Protein AF-A0A2E9K483-F1 (afdb_monomer)

Secondary structure (DSSP, 8-state):
----PPP---HHHHHHHHHHHHHHB-TTSSSBPHHHHHHHHHHHHHT-SSTTSHHHHHHHHHHHHHHHSSS--TTT---TTTSHHHHHT-S--TTHHHHHHHHHHHHHHHHHHHHHHHHTT-

Structure (mmCIF, N/CA/C/O backbone):
data_AF-A0A2E9K483-F1
#
_entry.id   AF-A0A2E9K483-F1
#
loop_
_atom_site.group_PDB
_atom_site.id
_atom_site.type_symbol
_atom_site.label_atom_id
_atom_site.label_alt_id
_atom_site.label_comp_id
_atom_site.label_asym_id
_atom_site.label_entity_id
_atom_site.label_seq_id
_atom_site.pdbx_PDB_ins_code
_atom_site.Cartn_x
_atom_site.Cartn_y
_atom_site.Cartn_z
_atom_site.occupancy
_atom_site.B_iso_or_equiv
_atom_site.auth_seq_id
_atom_site.auth_comp_id
_atom_site.auth_asym_id
_atom_site.auth_atom_id
_atom_site.pdbx_PDB_model_num
ATOM 1 N N . MET A 1 1 ? -3.590 17.317 -5.239 1.00 41.25 1 MET A N 1
ATOM 2 C CA . MET A 1 1 ? -2.527 17.893 -4.388 1.00 41.25 1 MET A CA 1
ATOM 3 C C . MET A 1 1 ? -2.872 17.583 -2.946 1.00 41.25 1 MET A C 1
ATOM 5 O O . MET A 1 1 ? -4.007 17.845 -2.564 1.00 41.25 1 MET A O 1
ATOM 9 N N . LEU A 1 2 ? -1.947 17.008 -2.178 1.00 44.88 2 LEU A N 1
ATOM 10 C CA . LEU A 1 2 ? -2.090 16.907 -0.725 1.00 44.88 2 LEU A CA 1
ATOM 11 C C . LEU A 1 2 ? -2.058 18.338 -0.175 1.00 44.88 2 LEU A C 1
ATOM 13 O O . LEU A 1 2 ? -1.075 19.050 -0.354 1.00 44.88 2 LEU A O 1
ATOM 17 N N . GLN A 1 3 ? -3.180 18.800 0.364 1.00 52.97 3 GLN A N 1
ATOM 18 C CA . GLN A 1 3 ? -3.263 20.103 1.017 1.00 52.97 3 GLN A CA 1
ATOM 19 C C . GLN A 1 3 ? -2.516 20.005 2.355 1.00 52.97 3 GLN A C 1
ATOM 21 O O . GLN A 1 3 ? -2.627 18.983 3.031 1.00 52.97 3 GLN A O 1
ATOM 26 N N . ASN A 1 4 ? -1.756 21.043 2.723 1.00 59.62 4 ASN A N 1
ATOM 27 C CA . ASN A 1 4 ? -1.019 21.131 3.990 1.00 59.62 4 ASN A CA 1
ATOM 28 C C . ASN A 1 4 ? -1.989 21.259 5.176 1.00 59.62 4 ASN A C 1
ATOM 30 O O . ASN A 1 4 ? -2.134 22.327 5.770 1.00 59.62 4 ASN A O 1
ATOM 34 N N . PHE A 1 5 ? -2.683 20.175 5.503 1.00 69.25 5 PHE A N 1
ATOM 35 C CA . PHE A 1 5 ? -3.398 20.044 6.760 1.00 69.25 5 PHE A CA 1
ATOM 36 C C . PHE A 1 5 ? -2.391 19.739 7.864 1.00 69.25 5 PHE A C 1
ATOM 38 O O . PHE A 1 5 ? -1.460 18.957 7.665 1.00 69.25 5 PHE A O 1
ATOM 45 N N . GLN A 1 6 ? -2.567 20.364 9.028 1.00 75.50 6 GLN A N 1
ATOM 46 C CA . GLN A 1 6 ? -1.796 19.973 10.202 1.00 75.50 6 GLN A CA 1
ATOM 47 C C . GLN A 1 6 ? -2.089 18.510 10.526 1.00 75.50 6 GLN A C 1
ATOM 49 O O . GLN A 1 6 ? -3.250 18.095 10.560 1.00 75.50 6 GLN A O 1
ATOM 54 N N . VAL A 1 7 ? -1.025 17.740 10.755 1.00 71.25 7 VAL A N 1
ATOM 55 C CA . VAL A 1 7 ? -1.140 16.361 11.222 1.00 71.25 7 VAL A CA 1
ATOM 56 C C . VAL A 1 7 ? -1.855 16.391 12.565 1.00 71.25 7 VAL A C 1
ATOM 58 O O . VAL A 1 7 ? -1.409 17.041 13.509 1.00 71.25 7 VAL A O 1
ATOM 61 N N . ILE A 1 8 ? -2.994 15.709 12.635 1.00 83.00 8 ILE A N 1
ATOM 62 C CA . ILE A 1 8 ? -3.700 15.504 13.893 1.00 83.00 8 ILE A CA 1
ATOM 63 C C . ILE A 1 8 ? -3.033 14.312 14.567 1.00 83.00 8 ILE A C 1
ATOM 65 O O . ILE A 1 8 ? -3.118 13.192 14.056 1.00 83.00 8 ILE A O 1
ATOM 69 N N . GLU A 1 9 ? -2.392 14.544 15.709 1.00 86.44 9 GLU A N 1
ATOM 70 C CA . GLU A 1 9 ? -1.859 13.463 16.532 1.00 86.44 9 GLU A CA 1
ATOM 71 C C . GLU A 1 9 ? -3.013 12.593 17.033 1.00 86.44 9 GLU A C 1
ATOM 73 O O . GLU A 1 9 ? -3.792 12.967 17.911 1.00 86.44 9 GLU A O 1
ATOM 78 N N . HIS A 1 10 ? -3.163 11.424 16.419 1.00 88.81 10 HIS A N 1
ATOM 79 C CA . HIS A 1 10 ? -4.208 10.475 16.754 1.00 88.81 10 HIS A CA 1
ATOM 80 C C . HIS A 1 10 ? -3.696 9.056 16.493 1.00 88.81 10 HIS A C 1
ATOM 82 O O . HIS A 1 10 ? -3.127 8.817 15.424 1.00 88.81 10 HIS A O 1
ATOM 88 N N . PRO A 1 11 ? -3.936 8.077 17.389 1.00 90.75 11 PRO A N 1
ATOM 89 C CA . PRO A 1 11 ? -3.442 6.712 17.206 1.00 90.75 11 PRO A CA 1
ATOM 90 C C . PRO A 1 11 ? -3.816 6.112 15.849 1.00 90.75 11 PRO A C 1
ATOM 92 O O . PRO A 1 11 ? -2.998 5.462 15.214 1.00 90.75 11 PRO A O 1
ATOM 95 N N . LEU A 1 12 ? -5.031 6.377 15.360 1.00 92.50 12 LEU A N 1
ATOM 96 C CA . LEU A 1 12 ? -5.473 5.910 14.042 1.00 92.50 12 LEU A CA 1
ATOM 97 C C . LEU A 1 12 ? -4.631 6.476 12.884 1.00 92.50 12 LEU A C 1
ATOM 99 O O . LEU A 1 12 ? -4.376 5.752 11.925 1.00 92.50 12 LEU A O 1
ATOM 103 N N . ASN A 1 13 ? -4.180 7.731 12.987 1.00 92.06 13 ASN A N 1
ATOM 104 C CA . ASN A 1 13 ? -3.312 8.340 11.980 1.00 92.06 13 ASN A CA 1
ATOM 105 C C . ASN A 1 13 ? -1.919 7.709 12.016 1.00 92.06 13 ASN A C 1
ATOM 107 O O . ASN A 1 13 ? -1.377 7.437 10.957 1.00 92.06 13 ASN A O 1
ATOM 111 N N . ALA A 1 14 ? -1.405 7.343 13.194 1.00 93.06 14 ALA A N 1
ATOM 112 C CA . ALA A 1 14 ? -0.144 6.606 13.298 1.00 93.06 14 ALA A CA 1
ATOM 113 C C . ALA A 1 14 ? -0.208 5.224 12.610 1.00 93.06 14 ALA A C 1
ATOM 115 O O . ALA A 1 14 ? 0.725 4.835 11.910 1.00 93.06 14 ALA A O 1
ATOM 116 N N . TYR A 1 15 ? -1.324 4.489 12.737 1.00 95.00 15 TYR A N 1
ATOM 117 C CA . TYR A 1 15 ? -1.511 3.229 11.995 1.00 95.00 15 TYR A CA 1
ATOM 118 C C . TYR A 1 15 ? -1.645 3.449 10.489 1.00 95.00 15 TYR A C 1
ATOM 120 O O . TYR A 1 15 ? -1.128 2.657 9.703 1.00 95.00 15 TYR A O 1
ATOM 128 N N . LEU A 1 16 ? -2.317 4.526 10.080 1.00 94.38 16 LEU A N 1
ATOM 129 C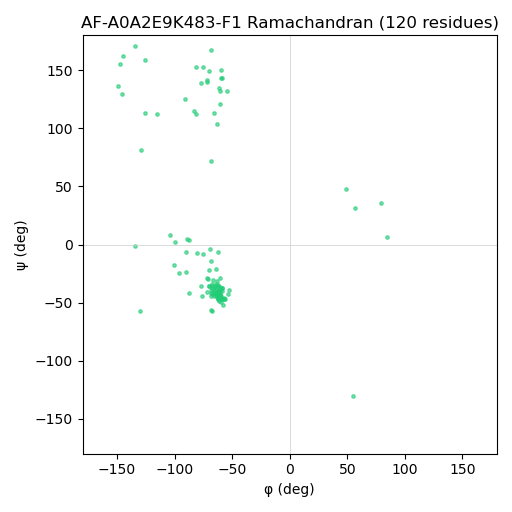 CA . LEU A 1 16 ? -2.438 4.881 8.671 1.00 94.38 16 LEU A CA 1
ATOM 130 C C . LEU A 1 16 ? -1.081 5.261 8.064 1.00 94.38 16 LEU A C 1
ATOM 132 O O . LEU A 1 16 ? -0.742 4.800 6.979 1.00 94.38 16 LEU A O 1
ATOM 136 N N . GLU A 1 17 ? -0.292 6.060 8.778 1.00 93.00 17 GLU A N 1
ATOM 137 C CA . GLU A 1 17 ? 1.069 6.438 8.398 1.00 93.00 17 GLU A CA 1
ATOM 138 C C . GLU A 1 17 ? 1.972 5.213 8.285 1.00 93.00 17 GLU A C 1
ATOM 140 O O . GLU A 1 17 ? 2.652 5.056 7.274 1.00 93.00 17 GLU A O 1
ATOM 145 N N . SER A 1 18 ? 1.920 4.302 9.261 1.00 93.75 18 SER A N 1
ATOM 146 C CA . SER A 1 18 ? 2.648 3.031 9.195 1.00 93.75 18 SER A CA 1
ATOM 147 C C . SER A 1 18 ? 2.234 2.200 7.975 1.00 93.75 18 SER A C 1
ATOM 149 O O . SER A 1 18 ? 3.089 1.646 7.284 1.00 93.75 18 SER A O 1
ATOM 151 N N . CYS A 1 19 ? 0.939 2.172 7.644 1.00 95.50 19 CYS A N 1
ATOM 152 C CA . CYS A 1 19 ? 0.455 1.515 6.435 1.00 95.50 19 CYS A CA 1
ATOM 153 C C . CYS A 1 19 ? 1.022 2.168 5.166 1.00 95.50 19 CYS A C 1
ATOM 155 O O . CYS A 1 19 ? 1.483 1.454 4.279 1.00 95.50 19 CYS A O 1
ATOM 157 N N . TYR A 1 20 ? 1.040 3.502 5.070 1.00 95.44 20 TYR A N 1
ATOM 158 C CA . TYR A 1 20 ? 1.644 4.191 3.926 1.00 95.44 20 TYR A CA 1
ATOM 159 C C . TYR A 1 20 ? 3.148 3.944 3.827 1.00 95.44 20 TYR A C 1
ATOM 161 O O . TYR A 1 20 ? 3.637 3.660 2.736 1.00 95.44 20 TYR A O 1
ATOM 169 N N . GLN A 1 21 ? 3.874 3.989 4.943 1.00 95.62 21 GLN A N 1
ATOM 170 C CA . GLN A 1 21 ? 5.302 3.674 4.966 1.00 95.62 21 GLN A CA 1
ATOM 171 C C . GLN A 1 21 ? 5.561 2.273 4.412 1.00 95.62 21 GLN A C 1
ATOM 173 O O . GLN A 1 21 ? 6.375 2.130 3.509 1.00 95.62 21 GLN A O 1
ATOM 178 N N . ASN A 1 22 ? 4.804 1.264 4.847 1.00 96.44 22 ASN A N 1
ATOM 179 C CA . ASN A 1 22 ? 4.974 -0.109 4.364 1.00 96.44 22 ASN A CA 1
ATOM 180 C C . ASN A 1 22 ? 4.536 -0.311 2.899 1.00 96.44 22 ASN A C 1
ATOM 182 O O . ASN A 1 22 ? 4.983 -1.257 2.254 1.00 96.44 22 ASN A O 1
ATOM 186 N N . ILE A 1 23 ? 3.671 0.556 2.358 1.00 96.88 23 ILE A N 1
ATOM 187 C CA . ILE A 1 23 ? 3.304 0.553 0.932 1.00 96.88 23 ILE A CA 1
ATOM 188 C C . ILE A 1 23 ? 4.417 1.168 0.079 1.00 96.88 23 ILE A C 1
ATOM 190 O O . ILE A 1 23 ? 4.736 0.643 -0.990 1.00 96.88 23 ILE A O 1
ATOM 194 N N . PHE A 1 24 ? 4.984 2.294 0.516 1.00 97.25 24 PHE A N 1
ATOM 195 C CA . PHE A 1 24 ? 5.879 3.110 -0.306 1.00 97.25 24 PHE A CA 1
ATOM 196 C C . PHE A 1 24 ? 7.359 2.833 -0.087 1.00 97.25 24 PHE A C 1
ATOM 198 O O . PHE A 1 24 ? 8.142 3.095 -0.997 1.00 97.25 24 PHE A O 1
ATOM 205 N N . LEU A 1 25 ? 7.742 2.311 1.075 1.00 97.00 25 LEU A N 1
ATOM 206 C CA . LEU A 1 25 ? 9.128 2.158 1.498 1.00 97.00 25 LEU A CA 1
ATOM 207 C C . LEU A 1 25 ? 9.443 0.713 1.887 1.00 97.00 25 LEU A C 1
ATOM 209 O O . LEU A 1 25 ? 8.560 -0.087 2.204 1.00 97.00 25 LEU A O 1
ATOM 213 N N . LYS A 1 26 ? 10.729 0.375 1.869 1.00 95.44 26 LYS A N 1
ATOM 214 C CA . LYS A 1 26 ? 11.234 -0.871 2.446 1.00 95.44 26 LYS A CA 1
ATOM 215 C C . LYS A 1 26 ? 11.264 -0.781 3.978 1.00 95.44 26 LYS A C 1
ATOM 217 O O . LYS A 1 26 ? 11.454 0.306 4.525 1.00 95.44 26 LYS A O 1
ATOM 222 N N . PRO A 1 27 ? 11.151 -1.916 4.693 1.00 91.12 27 PRO A N 1
ATOM 223 C CA . PRO A 1 27 ? 11.251 -1.929 6.149 1.00 91.12 27 PRO A CA 1
ATOM 224 C C . PRO A 1 27 ? 12.548 -1.282 6.643 1.00 91.12 27 PRO A C 1
ATOM 226 O O . PRO A 1 27 ? 13.632 -1.621 6.170 1.00 91.12 27 PRO A O 1
ATOM 229 N N . HIS A 1 28 ? 12.428 -0.382 7.623 1.00 89.12 28 HIS A N 1
ATOM 230 C CA . HIS A 1 28 ? 13.557 0.309 8.261 1.00 89.12 28 HIS A CA 1
ATOM 231 C C . HIS A 1 28 ? 14.470 1.077 7.286 1.00 89.12 28 HIS A C 1
ATOM 233 O O . HIS A 1 28 ? 15.674 1.182 7.521 1.00 89.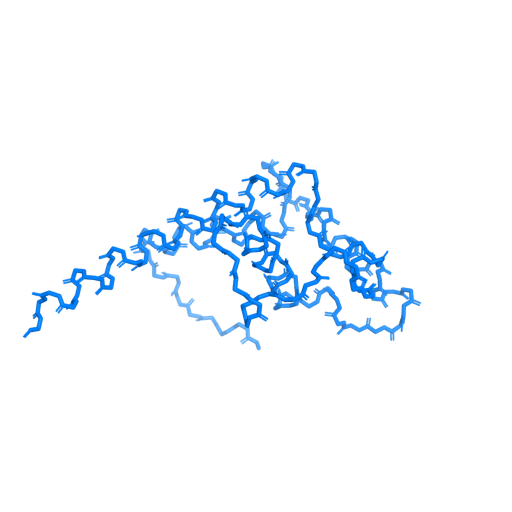12 28 HIS A O 1
ATOM 239 N N . SER A 1 29 ? 13.913 1.598 6.190 1.00 91.75 29 SER A N 1
ATOM 240 C CA . SER A 1 29 ? 14.664 2.304 5.155 1.00 91.75 29 SER A CA 1
ATOM 241 C C . SER A 1 29 ? 13.834 3.418 4.514 1.00 91.75 29 SER A C 1
ATOM 243 O O . SER A 1 29 ? 12.609 3.341 4.472 1.00 91.75 29 SER A O 1
ATOM 245 N N . ASP A 1 30 ? 14.521 4.417 3.960 1.00 92.50 30 ASP A N 1
ATOM 246 C CA . ASP A 1 30 ? 13.935 5.449 3.093 1.00 92.50 30 ASP A CA 1
ATOM 247 C C . ASP A 1 30 ? 13.942 5.029 1.607 1.00 92.50 30 ASP A C 1
ATOM 249 O O . ASP A 1 30 ? 13.581 5.800 0.716 1.00 92.50 30 ASP A O 1
ATOM 253 N N . GLU A 1 31 ? 14.373 3.800 1.310 1.00 96.25 31 GLU A N 1
ATOM 254 C CA . GLU A 1 31 ? 14.291 3.227 -0.030 1.00 96.25 31 GLU A CA 1
ATOM 255 C C . GLU A 1 31 ? 12.853 2.881 -0.407 1.00 96.25 31 GLU A C 1
ATOM 257 O O . GLU A 1 31 ? 12.102 2.331 0.396 1.00 96.25 31 GLU A O 1
ATOM 262 N N . LEU A 1 32 ? 12.507 3.114 -1.675 1.00 96.88 32 LEU A N 1
ATOM 263 C CA . LEU A 1 32 ? 11.206 2.753 -2.231 1.00 96.88 32 LEU A CA 1
ATOM 264 C C . LEU A 1 32 ? 10.947 1.245 -2.145 1.00 96.88 32 LEU A C 1
ATOM 266 O O . LEU A 1 32 ? 11.846 0.434 -2.388 1.00 96.88 32 LEU A O 1
ATOM 270 N N . SER A 1 33 ? 9.694 0.881 -1.879 1.00 96.69 33 SER A N 1
ATOM 271 C CA . SER A 1 33 ? 9.234 -0.504 -1.919 1.00 96.69 33 SER A CA 1
ATOM 272 C C . SER A 1 33 ? 9.429 -1.105 -3.310 1.00 96.69 33 SER A C 1
ATOM 274 O O . SER A 1 33 ? 9.356 -0.422 -4.341 1.00 96.69 33 SER A O 1
ATOM 276 N N . ASP A 1 34 ? 9.653 -2.416 -3.361 1.00 95.81 34 ASP A N 1
ATOM 277 C CA . ASP A 1 34 ? 9.905 -3.082 -4.634 1.00 95.81 34 ASP A CA 1
ATOM 278 C C . ASP A 1 34 ? 8.676 -2.997 -5.555 1.00 95.81 34 ASP A C 1
ATOM 280 O O . ASP A 1 34 ? 8.820 -2.872 -6.772 1.00 95.81 34 ASP A O 1
ATOM 284 N N . SER A 1 35 ? 7.461 -3.033 -5.002 1.00 94.44 35 SER A N 1
ATOM 285 C CA . SER A 1 35 ? 6.220 -2.794 -5.749 1.00 94.44 35 SER A CA 1
ATOM 286 C C . SER A 1 35 ? 6.165 -1.397 -6.370 1.00 94.44 35 SER A C 1
ATOM 288 O O . SER A 1 35 ? 5.854 -1.289 -7.559 1.00 94.44 35 SER A O 1
ATOM 290 N N . PHE A 1 36 ? 6.553 -0.343 -5.645 1.00 96.81 36 PHE A N 1
ATOM 291 C CA . PHE A 1 36 ? 6.623 1.012 -6.201 1.00 96.81 36 PHE A CA 1
ATOM 292 C C . PHE A 1 36 ? 7.677 1.128 -7.314 1.00 96.81 36 PHE A C 1
ATOM 294 O O . PHE A 1 36 ? 7.430 1.737 -8.364 1.00 96.81 36 PHE A O 1
ATOM 301 N N . VAL A 1 37 ? 8.846 0.506 -7.130 1.00 97.19 37 VAL A N 1
ATOM 302 C CA . VAL A 1 37 ? 9.899 0.462 -8.156 1.00 97.19 37 VAL A CA 1
ATOM 303 C C . VAL A 1 37 ? 9.394 -0.244 -9.418 1.00 97.19 37 VAL A C 1
ATOM 305 O O . VAL A 1 37 ? 9.557 0.287 -10.518 1.00 97.19 37 VAL A O 1
ATOM 308 N N . ARG A 1 38 ? 8.720 -1.395 -9.286 1.00 96.56 38 ARG A N 1
ATOM 309 C CA . ARG A 1 38 ? 8.130 -2.126 -10.426 1.00 96.56 38 ARG A CA 1
ATOM 310 C C . ARG A 1 38 ? 7.067 -1.301 -11.149 1.00 96.56 38 ARG A C 1
ATOM 312 O O . ARG A 1 38 ? 7.066 -1.266 -12.377 1.00 96.56 38 ARG A O 1
ATOM 319 N N . SER A 1 39 ? 6.224 -0.584 -10.412 1.00 96.38 39 SER A N 1
ATOM 320 C CA . SER A 1 39 ? 5.259 0.359 -10.985 1.00 96.38 39 SER A CA 1
ATOM 321 C C . SER A 1 39 ? 5.931 1.480 -11.780 1.00 96.38 39 SER A C 1
ATOM 323 O O . SER A 1 39 ? 5.524 1.769 -12.903 1.00 96.38 39 SER A O 1
ATOM 325 N N . SER A 1 40 ? 7.021 2.045 -11.257 1.00 96.75 40 SER A N 1
ATOM 326 C CA . SER A 1 40 ? 7.804 3.075 -11.957 1.00 96.75 40 SER A CA 1
ATOM 327 C C . SER A 1 40 ? 8.466 2.543 -13.233 1.00 96.75 40 SER A C 1
ATOM 329 O O . SER A 1 40 ? 8.579 3.256 -14.229 1.00 96.75 40 SER A O 1
ATOM 331 N N . VAL A 1 41 ? 8.912 1.283 -13.225 1.00 96.75 41 VAL A N 1
ATOM 332 C CA . VAL A 1 41 ? 9.460 0.612 -14.413 1.00 96.75 41 VAL A CA 1
ATOM 333 C C . VAL A 1 41 ? 8.371 0.367 -15.461 1.00 96.75 41 VAL A C 1
ATOM 335 O O . VAL A 1 41 ? 8.614 0.613 -16.642 1.00 96.75 41 VAL A O 1
ATOM 338 N N . ALA A 1 42 ? 7.175 -0.063 -15.049 1.00 95.62 42 ALA A N 1
ATOM 339 C CA . ALA A 1 42 ? 6.043 -0.264 -15.954 1.00 95.62 42 ALA A CA 1
ATOM 340 C C . ALA A 1 42 ? 5.624 1.045 -16.643 1.00 95.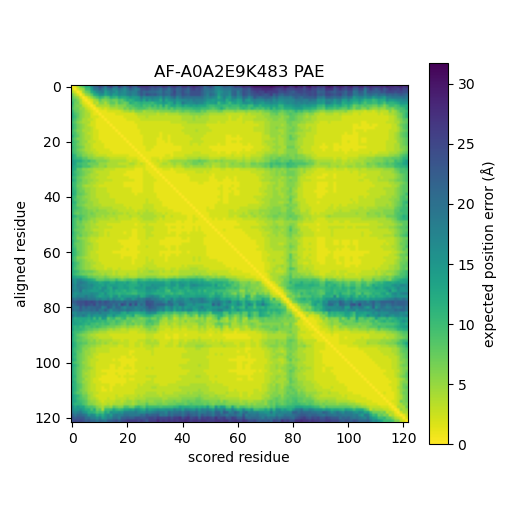62 42 ALA A C 1
ATOM 342 O O . ALA A 1 42 ? 5.453 1.067 -17.861 1.00 95.62 42 ALA A O 1
ATOM 343 N N . ASP A 1 43 ? 5.547 2.142 -15.887 1.00 96.56 43 ASP A N 1
ATOM 344 C CA . ASP A 1 43 ? 5.259 3.480 -16.413 1.00 96.56 43 ASP A CA 1
ATOM 345 C C . ASP A 1 43 ? 6.273 3.911 -17.482 1.00 96.56 43 ASP A C 1
ATOM 347 O O . ASP A 1 43 ? 5.890 4.330 -18.577 1.00 96.56 43 ASP A O 1
ATOM 351 N N . LYS A 1 44 ? 7.573 3.720 -17.216 1.00 96.38 44 LYS A N 1
ATOM 352 C CA . LYS A 1 44 ? 8.641 4.010 -18.187 1.00 96.38 44 LYS A CA 1
ATOM 353 C C . LYS A 1 44 ? 8.521 3.162 -19.453 1.00 96.38 44 LYS A C 1
ATOM 355 O O . LYS A 1 44 ? 8.678 3.690 -20.549 1.00 96.38 44 LYS A O 1
ATOM 360 N N . ALA A 1 45 ? 8.244 1.866 -19.314 1.00 94.75 45 ALA A N 1
ATOM 361 C CA . ALA A 1 45 ? 8.122 0.950 -20.448 1.00 94.75 45 ALA A CA 1
ATOM 362 C C . ALA A 1 45 ? 6.910 1.267 -21.342 1.00 94.75 45 ALA A C 1
ATOM 364 O O . ALA A 1 45 ? 6.955 1.034 -22.548 1.00 94.75 45 ALA A O 1
ATOM 365 N N . LEU A 1 46 ? 5.838 1.801 -20.755 1.00 93.69 46 LEU A N 1
ATOM 366 C CA . LEU A 1 46 ? 4.584 2.120 -21.440 1.00 93.69 46 LEU A CA 1
ATOM 367 C C . LEU A 1 46 ? 4.453 3.607 -21.801 1.00 93.69 46 LEU A C 1
ATOM 369 O O . LEU A 1 46 ? 3.428 4.005 -22.351 1.00 93.69 46 LEU A O 1
ATOM 373 N N . ASN A 1 47 ? 5.476 4.418 -21.508 1.00 95.62 47 ASN A N 1
ATOM 374 C CA . ASN A 1 47 ? 5.483 5.870 -21.689 1.00 95.62 47 ASN A CA 1
ATOM 375 C C . ASN A 1 47 ? 4.230 6.550 -21.097 1.00 95.62 47 ASN A C 1
ATOM 377 O O . ASN A 1 47 ? 3.558 7.346 -21.754 1.00 95.62 47 ASN A O 1
ATOM 381 N N . THR A 1 48 ? 3.897 6.194 -19.855 1.00 95.88 48 THR A N 1
ATOM 382 C CA . THR A 1 48 ? 2.732 6.703 -19.119 1.00 95.88 48 THR A CA 1
ATOM 383 C C . THR A 1 48 ? 3.115 7.081 -17.687 1.00 95.88 48 THR A C 1
ATOM 385 O O . THR A 1 48 ? 4.222 6.802 -17.235 1.00 95.88 48 THR A O 1
ATOM 388 N N . PHE A 1 49 ? 2.197 7.726 -16.972 1.00 94.62 49 PHE A N 1
ATOM 389 C CA . PHE A 1 49 ? 2.284 7.938 -15.530 1.00 94.62 49 PHE A CA 1
ATOM 390 C C . PHE A 1 49 ? 0.972 7.486 -14.902 1.00 94.62 49 PHE A C 1
ATOM 392 O O . PHE A 1 49 ? 0.070 8.294 -14.677 1.00 94.62 49 PHE A O 1
ATOM 399 N N . TYR A 1 50 ? 0.840 6.180 -14.695 1.00 94.69 50 TYR A N 1
ATOM 400 C CA . TYR A 1 50 ? -0.367 5.551 -14.171 1.00 94.69 50 TYR A CA 1
ATOM 401 C C . TYR A 1 50 ? -0.023 4.615 -13.013 1.00 94.69 50 TYR A C 1
ATOM 403 O O . TYR A 1 50 ? -0.488 4.823 -11.898 1.00 94.69 50 TYR A O 1
ATOM 411 N N . TYR A 1 51 ? 0.850 3.635 -13.226 1.00 95.31 51 TYR A N 1
ATOM 412 C CA . TYR A 1 51 ? 1.124 2.583 -12.249 1.00 95.31 51 TYR A CA 1
ATOM 413 C C . TYR A 1 51 ? 1.827 3.099 -10.993 1.00 95.31 51 TYR A C 1
ATOM 415 O O . TYR A 1 51 ? 1.562 2.594 -9.902 1.00 95.31 51 TYR A O 1
ATOM 423 N N . ALA A 1 52 ? 2.722 4.081 -11.128 1.00 96.06 52 ALA A N 1
ATOM 424 C CA . ALA A 1 52 ? 3.457 4.671 -10.010 1.00 96.06 52 ALA A CA 1
ATOM 425 C C . ALA A 1 52 ? 2.707 5.828 -9.335 1.00 96.06 52 ALA A C 1
ATOM 427 O O . ALA A 1 52 ? 3.241 6.457 -8.419 1.00 96.06 52 ALA A O 1
ATOM 428 N N . GLN A 1 53 ? 1.474 6.132 -9.757 1.00 96.88 53 GLN A N 1
ATOM 429 C CA . GLN A 1 53 ? 0.661 7.104 -9.039 1.00 96.88 53 GLN A CA 1
ATOM 430 C C . GLN A 1 53 ? 0.403 6.596 -7.606 1.00 96.88 53 GLN A C 1
ATOM 432 O O . GLN A 1 53 ? 0.025 5.436 -7.437 1.00 96.88 53 GLN A O 1
ATOM 437 N N . PRO A 1 54 ? 0.547 7.431 -6.559 1.00 95.06 54 PRO A N 1
ATOM 438 C CA . PRO A 1 54 ? 0.376 6.981 -5.177 1.00 95.06 54 PRO A CA 1
ATOM 439 C C . PRO A 1 54 ? -0.959 6.270 -4.920 1.00 95.06 54 PRO A C 1
ATOM 441 O O . PRO A 1 54 ? -0.983 5.213 -4.296 1.00 95.06 54 PRO A O 1
ATOM 444 N N . GLN A 1 55 ? -2.060 6.795 -5.468 1.00 94.75 55 GLN A N 1
ATOM 445 C CA . GLN A 1 55 ? -3.380 6.165 -5.381 1.00 94.75 55 GLN A CA 1
ATOM 446 C C . GLN A 1 55 ? -3.425 4.768 -6.017 1.00 94.75 55 GLN A C 1
ATOM 448 O O . GLN A 1 55 ? -4.072 3.871 -5.485 1.00 94.75 55 GLN A O 1
ATOM 453 N N . GLU A 1 56 ? -2.703 4.568 -7.116 1.00 94.94 56 GLU A N 1
ATOM 454 C CA . GLU A 1 56 ? -2.669 3.326 -7.884 1.00 94.94 56 GLU A CA 1
ATOM 455 C C . GLU A 1 56 ? -1.808 2.260 -7.188 1.00 94.94 56 GLU A C 1
ATOM 457 O O . GLU A 1 56 ? -2.164 1.076 -7.182 1.00 94.94 56 GLU A O 1
ATOM 462 N N . VAL A 1 57 ? -0.713 2.662 -6.537 1.00 96.12 57 VAL A N 1
ATOM 463 C CA . VAL A 1 57 ? 0.098 1.766 -5.695 1.00 96.12 57 VAL A CA 1
ATOM 464 C C . VAL A 1 57 ? -0.674 1.366 -4.434 1.00 96.12 57 VAL A C 1
ATOM 466 O O . VAL A 1 57 ? -0.745 0.178 -4.114 1.00 96.12 57 VAL A O 1
ATOM 469 N N . CYS A 1 58 ? -1.334 2.321 -3.768 1.00 96.50 58 CYS A N 1
ATOM 470 C CA . CYS A 1 58 ? -2.208 2.041 -2.626 1.00 96.50 58 CYS A CA 1
ATOM 471 C C . CYS A 1 58 ? -3.358 1.096 -2.996 1.00 96.50 58 CYS A C 1
ATOM 473 O O . CYS A 1 58 ? -3.625 0.147 -2.259 1.00 96.50 58 CYS A O 1
ATOM 475 N N . ALA A 1 59 ? -4.011 1.313 -4.143 1.00 93.31 59 ALA A N 1
ATOM 476 C CA . ALA A 1 59 ? -5.080 0.443 -4.626 1.00 93.31 59 ALA A CA 1
ATOM 477 C C . ALA A 1 59 ? -4.581 -0.994 -4.824 1.00 93.31 59 ALA A C 1
ATOM 479 O O . ALA A 1 59 ? -5.183 -1.930 -4.307 1.00 93.31 59 ALA A O 1
ATOM 480 N N . ARG A 1 60 ? -3.427 -1.183 -5.475 1.00 93.69 60 ARG A N 1
ATOM 481 C CA . ARG A 1 60 ? -2.829 -2.515 -5.684 1.00 93.69 60 ARG A CA 1
ATOM 482 C C . ARG A 1 60 ? -2.428 -3.198 -4.381 1.00 93.69 60 ARG A C 1
ATOM 484 O O . ARG A 1 60 ? -2.603 -4.411 -4.251 1.00 93.69 60 ARG A O 1
ATOM 491 N N . ALA A 1 61 ? -1.908 -2.441 -3.416 1.00 95.81 61 ALA A N 1
ATOM 492 C CA . ALA A 1 61 ? -1.613 -2.953 -2.083 1.00 95.81 61 ALA A CA 1
ATOM 493 C C . ALA A 1 61 ? -2.886 -3.424 -1.365 1.00 95.81 61 ALA A C 1
ATOM 495 O O . ALA A 1 61 ? -2.928 -4.5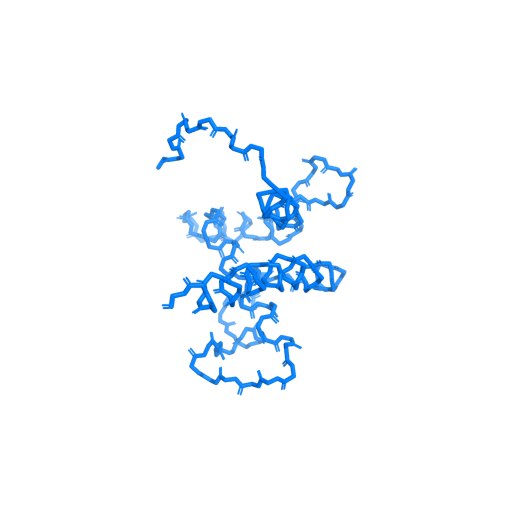41 -0.847 1.00 95.81 61 ALA A O 1
ATOM 496 N N . PHE A 1 62 ? -3.945 -2.615 -1.405 1.00 94.31 62 PHE A N 1
ATOM 497 C CA . PHE A 1 62 ? -5.236 -2.953 -0.813 1.00 94.31 62 PHE A CA 1
ATOM 498 C C . PHE A 1 62 ? -5.897 -4.156 -1.501 1.00 94.31 62 PHE A C 1
ATOM 500 O O . PHE A 1 62 ? -6.385 -5.068 -0.836 1.00 94.31 62 PHE A O 1
ATOM 507 N N . GLU A 1 63 ? -5.858 -4.224 -2.831 1.00 92.06 63 GLU A N 1
ATOM 508 C CA . GLU A 1 63 ? -6.353 -5.374 -3.588 1.00 92.06 63 GLU A CA 1
ATOM 509 C C . GLU A 1 63 ? -5.605 -6.665 -3.228 1.00 92.06 63 GLU A C 1
ATOM 511 O O . GLU A 1 63 ? -6.223 -7.725 -3.108 1.00 92.06 63 GLU A O 1
ATOM 516 N N . ALA A 1 64 ? -4.281 -6.601 -3.040 1.00 92.19 64 ALA A N 1
ATOM 517 C CA . ALA A 1 64 ? -3.492 -7.745 -2.589 1.00 92.19 64 ALA A CA 1
ATOM 518 C C . ALA A 1 64 ? -3.896 -8.191 -1.175 1.00 92.19 64 ALA A C 1
ATOM 520 O O . ALA A 1 64 ? -4.093 -9.385 -0.955 1.00 92.19 64 ALA A O 1
ATOM 521 N N . PHE A 1 65 ? -4.104 -7.241 -0.260 1.00 93.38 65 PHE A N 1
ATOM 522 C CA . PHE A 1 65 ? -4.611 -7.508 1.086 1.00 93.38 65 PHE A CA 1
ATOM 523 C C . PHE A 1 65 ? -5.975 -8.211 1.067 1.00 93.38 65 PHE A C 1
ATOM 525 O O . PHE A 1 65 ? -6.125 -9.278 1.666 1.00 93.38 65 PHE A O 1
ATOM 53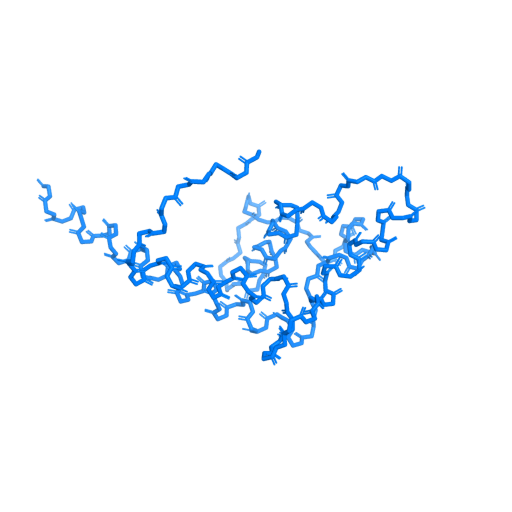2 N N . ILE A 1 66 ? -6.957 -7.669 0.341 1.00 91.31 66 ILE A N 1
ATOM 533 C CA . ILE A 1 66 ? -8.297 -8.266 0.235 1.00 91.31 66 ILE A CA 1
ATOM 534 C C . ILE A 1 66 ? -8.233 -9.649 -0.424 1.00 91.31 66 ILE A C 1
ATOM 536 O O . ILE A 1 66 ? -8.904 -10.583 0.020 1.00 91.31 66 ILE A O 1
ATOM 540 N N . GLN A 1 67 ? -7.394 -9.813 -1.451 1.00 87.31 67 GLN A N 1
ATOM 541 C CA . GLN A 1 67 ? -7.191 -11.100 -2.114 1.00 87.31 67 GLN A CA 1
ATOM 542 C C . GLN A 1 67 ? -6.665 -12.174 -1.159 1.00 87.31 67 GLN A C 1
ATOM 544 O O . GLN A 1 67 ? -6.956 -13.349 -1.383 1.00 87.31 67 GLN A O 1
ATOM 549 N N . ASP A 1 68 ? -5.920 -11.815 -0.117 1.00 89.06 68 ASP A N 1
ATOM 550 C CA . ASP A 1 68 ? -5.332 -12.772 0.823 1.00 89.06 68 ASP A CA 1
ATOM 551 C C . ASP A 1 68 ? -6.260 -13.077 2.023 1.00 89.06 68 ASP A C 1
ATOM 553 O O . ASP A 1 68 ? -6.033 -14.048 2.743 1.00 89.06 68 ASP A O 1
ATOM 557 N N . GLN A 1 69 ? -7.393 -12.372 2.166 1.00 89.75 69 GLN A N 1
ATOM 558 C CA . GLN A 1 69 ? -8.374 -12.632 3.231 1.00 89.75 69 GLN A CA 1
ATOM 559 C C . GLN A 1 69 ? -9.141 -13.955 3.041 1.00 89.75 69 GLN A C 1
ATOM 561 O O . GLN A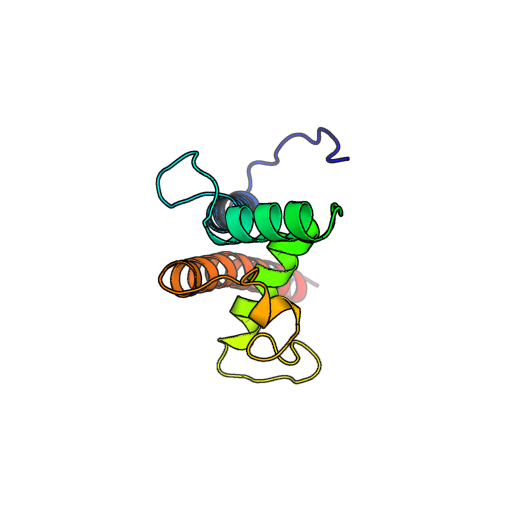 1 69 ? -9.397 -14.366 1.904 1.00 89.75 69 GLN A O 1
ATOM 566 N N . PRO A 1 70 ? -9.566 -14.632 4.129 1.00 86.88 70 PRO A N 1
ATOM 567 C CA . PRO A 1 70 ? -10.284 -15.907 4.041 1.00 86.88 70 PRO A CA 1
ATOM 568 C C . PRO A 1 70 ? -11.655 -15.771 3.363 1.00 86.88 70 PRO A C 1
ATOM 570 O O . PRO A 1 70 ? -12.051 -16.643 2.589 1.00 86.88 70 PRO A O 1
ATOM 573 N N . LEU A 1 71 ? -12.364 -14.664 3.604 1.00 83.62 71 LEU A N 1
ATOM 574 C CA . LEU A 1 71 ? -13.649 -14.382 2.971 1.00 83.62 71 LEU A CA 1
ATOM 575 C C . LEU A 1 71 ? -13.426 -13.799 1.571 1.00 83.62 71 LEU A C 1
ATOM 577 O O . LEU A 1 71 ? -12.945 -12.677 1.423 1.00 83.62 71 LEU A O 1
ATOM 581 N N . LYS A 1 72 ? -13.801 -14.551 0.532 1.00 73.81 72 LYS A N 1
ATOM 582 C CA . LYS A 1 72 ? -13.705 -14.093 -0.859 1.00 73.81 72 LYS A CA 1
ATOM 583 C C . LYS A 1 72 ? -14.997 -13.405 -1.282 1.00 73.81 72 LYS A C 1
ATOM 585 O O . LYS A 1 72 ? -16.066 -14.006 -1.230 1.00 73.81 72 LYS A O 1
ATOM 590 N N . ASN A 1 73 ? -14.887 -12.174 -1.772 1.00 70.94 73 ASN A N 1
ATOM 591 C CA . ASN A 1 73 ? -15.989 -11.469 -2.415 1.00 70.94 73 ASN A CA 1
ATOM 592 C C . ASN A 1 73 ? -15.548 -10.997 -3.805 1.00 70.94 73 ASN A C 1
ATOM 594 O O . ASN A 1 73 ? -14.696 -10.118 -3.932 1.00 70.94 73 ASN A O 1
ATOM 598 N N . ALA A 1 74 ? -16.158 -11.565 -4.848 1.00 69.81 74 ALA A N 1
ATOM 599 C CA . ALA A 1 74 ? -15.853 -11.241 -6.242 1.00 69.81 74 ALA A CA 1
ATOM 600 C C . ALA A 1 74 ? -16.298 -9.827 -6.669 1.00 69.81 74 ALA A C 1
ATOM 602 O O . ALA A 1 74 ? -16.058 -9.446 -7.815 1.00 69.81 74 ALA A O 1
ATOM 603 N N . LEU A 1 75 ? -16.974 -9.076 -5.793 1.00 67.25 75 LEU A N 1
ATOM 604 C CA . LEU A 1 75 ? -17.246 -7.645 -5.954 1.00 67.25 75 LEU A CA 1
ATOM 605 C C . LEU A 1 75 ? -16.140 -6.769 -5.352 1.00 67.25 75 LEU A C 1
ATOM 607 O O . LEU A 1 75 ? -16.002 -5.626 -5.767 1.00 67.25 75 LEU A O 1
ATOM 611 N N . LEU A 1 76 ? -1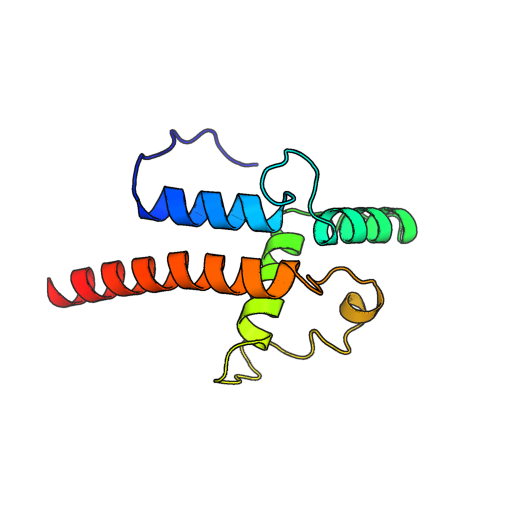5.371 -7.286 -4.385 1.00 65.94 76 LEU A N 1
ATOM 612 C CA . LEU A 1 76 ? -14.313 -6.527 -3.712 1.00 65.94 76 LEU A CA 1
ATOM 613 C C . LEU A 1 76 ? -12.982 -6.624 -4.453 1.00 65.94 76 LEU A C 1
ATOM 615 O O . LEU A 1 76 ? -12.303 -5.617 -4.602 1.00 65.94 76 LEU A O 1
ATOM 619 N N . VAL A 1 77 ? -12.618 -7.811 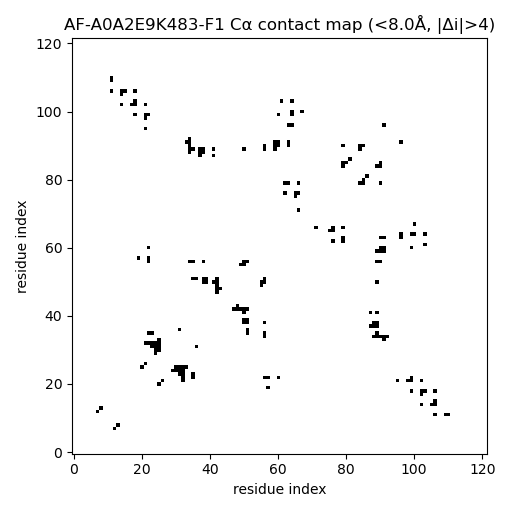-4.948 1.00 65.50 77 VAL A N 1
ATOM 620 C CA . VAL A 1 77 ? -11.430 -7.995 -5.791 1.00 65.50 77 VAL A CA 1
ATOM 621 C C . VAL A 1 77 ? -11.691 -9.074 -6.837 1.00 65.50 77 VAL A C 1
ATOM 623 O O . VAL A 1 77 ? -12.088 -10.195 -6.512 1.00 65.50 77 VAL A O 1
ATOM 626 N N . ARG A 1 78 ? -11.404 -8.761 -8.106 1.00 60.81 78 ARG A N 1
ATOM 627 C CA . ARG A 1 78 ? -11.310 -9.753 -9.185 1.00 60.81 78 ARG A CA 1
ATOM 628 C C . ARG A 1 78 ? -9.885 -9.812 -9.720 1.00 60.81 78 ARG A C 1
ATOM 630 O O . ARG A 1 78 ? -9.435 -8.911 -10.405 1.00 60.81 78 ARG A O 1
ATOM 637 N N . GLY A 1 79 ? -9.209 -10.936 -9.487 1.00 59.16 79 GLY A N 1
ATOM 638 C CA . GLY A 1 79 ? -8.155 -11.386 -10.401 1.00 59.16 79 GLY A CA 1
ATOM 639 C C . GLY A 1 79 ? -6.775 -10.722 -10.306 1.00 59.16 79 GLY A C 1
ATOM 640 O O . GLY A 1 79 ? -6.078 -10.693 -11.315 1.00 59.16 79 GLY A O 1
ATOM 641 N N . THR A 1 80 ? -6.292 -10.341 -9.120 1.00 58.06 80 THR A N 1
ATOM 642 C CA . THR A 1 80 ? -4.911 -9.823 -8.914 1.00 58.06 80 THR A CA 1
ATOM 643 C C . THR A 1 80 ? -3.782 -10.810 -9.255 1.00 58.06 80 THR A C 1
ATOM 645 O O . THR A 1 80 ? -2.604 -10.464 -9.201 1.00 58.06 80 THR A O 1
ATOM 648 N N . LYS A 1 81 ? -4.111 -12.068 -9.581 1.00 58.34 81 LYS A N 1
ATOM 649 C CA . LYS A 1 81 ? -3.139 -13.121 -9.929 1.00 58.34 81 LYS A CA 1
ATOM 650 C C . LYS A 1 81 ? -2.997 -13.358 -11.439 1.00 58.34 81 LYS A C 1
ATOM 652 O O . LYS A 1 81 ? -2.013 -13.962 -11.845 1.00 58.34 81 LYS A O 1
ATOM 657 N N . LEU A 1 82 ? -3.954 -12.908 -12.260 1.00 58.31 82 LEU A N 1
ATOM 658 C CA . LEU A 1 82 ? -4.010 -13.214 -13.703 1.00 58.31 82 LEU A CA 1
ATOM 659 C C . LEU A 1 82 ? -4.296 -11.992 -14.597 1.00 58.31 82 LEU A C 1
ATOM 661 O O . LEU A 1 82 ? -4.326 -12.141 -15.820 1.00 58.31 82 LEU A O 1
ATOM 665 N N . SER A 1 83 ? -4.497 -10.804 -14.019 1.00 69.81 83 SER A N 1
ATOM 666 C CA . SER A 1 83 ? -4.724 -9.570 -14.778 1.00 69.81 83 SER A CA 1
ATOM 667 C C . SER A 1 83 ? -3.476 -9.115 -15.558 1.00 69.81 83 SER A C 1
ATOM 669 O O . SER A 1 83 ? -2.367 -9.619 -15.348 1.00 69.81 83 SER A O 1
ATOM 671 N N . GLY A 1 84 ? -3.638 -8.158 -16.480 1.00 71.56 84 GLY A N 1
ATOM 672 C CA . GLY A 1 84 ? -2.506 -7.567 -17.207 1.00 71.56 84 GLY A CA 1
ATOM 673 C C . GLY A 1 84 ? -1.493 -6.922 -16.257 1.00 71.56 84 GLY A C 1
ATOM 674 O O . GLY A 1 84 ? -0.286 -7.089 -16.409 1.00 71.56 84 GLY A O 1
ATOM 675 N N . GLU A 1 85 ? -1.987 -6.302 -15.193 1.00 77.06 85 GLU A N 1
ATOM 676 C CA . GLU A 1 85 ? -1.219 -5.697 -14.107 1.00 77.06 85 GLU A CA 1
ATOM 677 C C . GLU A 1 85 ? -0.451 -6.757 -13.307 1.00 77.06 85 GLU A C 1
ATOM 679 O O . GLU A 1 85 ? 0.721 -6.569 -12.973 1.00 77.06 85 GLU A O 1
ATOM 684 N N . ALA A 1 86 ? -1.056 -7.924 -13.063 1.00 77.44 86 ALA A N 1
ATOM 685 C CA . ALA A 1 86 ? -0.358 -9.045 -12.440 1.00 77.44 86 ALA A CA 1
ATOM 686 C C . ALA A 1 86 ? 0.859 -9.481 -13.265 1.00 77.44 86 ALA A C 1
ATOM 688 O O . ALA A 1 86 ? 1.910 -9.771 -12.692 1.00 77.44 86 ALA A O 1
ATOM 689 N N . LYS A 1 87 ? 0.761 -9.458 -14.600 1.00 80.94 87 LYS A N 1
ATOM 690 C CA . LYS A 1 87 ? 1.889 -9.758 -15.497 1.00 80.94 87 LYS A CA 1
ATOM 691 C C . LYS A 1 87 ? 2.960 -8.665 -15.481 1.00 80.94 87 LYS A C 1
ATOM 693 O O . LYS A 1 87 ? 4.138 -8.998 -15.519 1.00 80.94 87 LYS A O 1
ATOM 698 N N . LEU A 1 88 ? 2.565 -7.396 -15.350 1.00 84.12 88 LEU A N 1
ATOM 699 C CA . LEU A 1 88 ? 3.489 -6.258 -15.214 1.00 84.12 88 LEU A CA 1
ATOM 700 C C . LEU A 1 88 ? 4.262 -6.251 -13.887 1.00 84.12 88 LEU A C 1
ATOM 702 O O . LEU A 1 88 ? 5.240 -5.527 -13.745 1.00 84.12 88 LEU 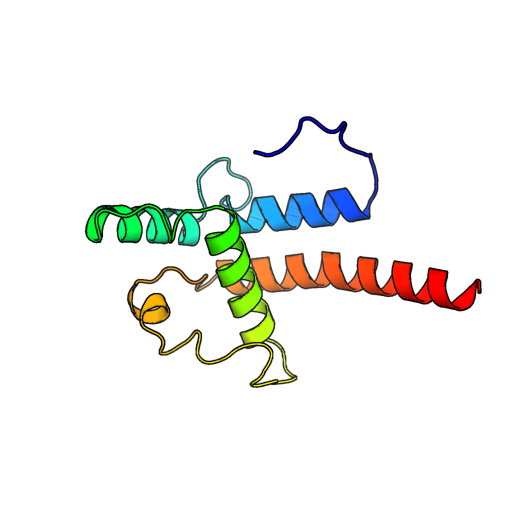A O 1
ATOM 706 N N . GLY A 1 89 ? 3.848 -7.052 -12.903 1.00 87.88 89 GLY A N 1
ATOM 707 C CA . GLY A 1 89 ? 4.571 -7.155 -11.639 1.00 87.88 89 GLY A CA 1
ATOM 708 C C . GLY A 1 89 ? 4.230 -6.084 -10.614 1.00 87.88 89 GLY A C 1
ATOM 709 O O . GLY A 1 89 ? 4.841 -6.071 -9.557 1.00 87.88 89 GLY A O 1
ATOM 710 N N . VAL A 1 90 ? 3.239 -5.234 -10.869 1.00 91.62 90 VAL A N 1
ATOM 711 C CA . VAL A 1 90 ? 2.958 -4.039 -10.051 1.00 91.62 90 VAL A CA 1
ATOM 712 C C . VAL A 1 90 ? 2.282 -4.326 -8.702 1.00 91.62 90 VAL A C 1
ATOM 714 O O . VAL A 1 90 ? 2.156 -3.438 -7.870 1.00 91.62 90 VAL A O 1
ATOM 717 N N . TYR A 1 91 ? 1.862 -5.569 -8.453 1.00 93.94 91 TYR A N 1
ATOM 718 C CA . TYR A 1 91 ? 1.338 -5.984 -7.148 1.00 93.94 91 TYR A CA 1
ATOM 719 C C . TYR A 1 91 ? 2.458 -6.315 -6.146 1.00 93.94 91 TYR A C 1
ATOM 721 O O . TYR A 1 91 ? 3.519 -6.795 -6.566 1.00 93.94 91 TYR A O 1
ATOM 729 N N . PRO A 1 92 ? 2.205 -6.174 -4.831 1.00 94.75 92 PRO A N 1
ATOM 730 C CA . PRO A 1 92 ? 3.081 -6.697 -3.783 1.00 94.75 92 PRO A CA 1
ATOM 731 C C . PRO A 1 92 ? 3.275 -8.217 -3.865 1.00 94.75 92 PRO A C 1
ATOM 733 O O . PRO A 1 92 ? 2.348 -8.976 -4.204 1.00 94.75 92 PRO A O 1
ATOM 736 N N . ARG A 1 93 ? 4.489 -8.682 -3.555 1.00 93.00 93 ARG A N 1
ATOM 737 C CA . ARG A 1 93 ? 4.886 -10.100 -3.632 1.00 93.00 93 ARG A CA 1
ATOM 738 C C . ARG A 1 93 ? 5.857 -10.464 -2.510 1.00 93.00 93 ARG A C 1
ATOM 740 O O . ARG A 1 93 ? 6.480 -9.589 -1.925 1.00 93.00 93 ARG A O 1
ATOM 747 N N . GLY A 1 94 ? 6.000 -11.765 -2.248 1.00 92.69 94 GLY A N 1
ATOM 748 C CA . GLY A 1 94 ? 6.921 -12.264 -1.222 1.00 92.69 94 GLY A CA 1
ATOM 749 C C . GLY A 1 94 ? 6.642 -11.621 0.136 1.00 92.69 94 GLY A C 1
ATOM 750 O O . GLY A 1 94 ? 5.482 -11.539 0.539 1.00 92.69 94 GLY A O 1
ATOM 751 N N . GLU A 1 95 ? 7.694 -11.113 0.774 1.00 92.31 95 GLU A N 1
ATOM 752 C CA . GLU A 1 95 ? 7.662 -10.491 2.105 1.00 92.31 95 GLU A CA 1
ATOM 753 C C . GLU A 1 95 ? 6.821 -9.203 2.183 1.00 92.31 95 GLU A C 1
ATOM 755 O O . GLU A 1 95 ? 6.329 -8.864 3.258 1.00 92.31 95 GLU A O 1
ATOM 760 N N . GLU A 1 96 ? 6.563 -8.512 1.061 1.00 94.12 96 GLU A N 1
ATOM 761 C CA . GLU A 1 96 ? 5.674 -7.336 1.054 1.00 94.12 96 GLU A CA 1
ATOM 762 C C . GLU A 1 96 ? 4.238 -7.726 1.455 1.00 94.12 96 GLU A C 1
ATOM 764 O O . GLU A 1 96 ? 3.518 -6.940 2.062 1.00 94.12 96 GLU A O 1
ATOM 769 N N . ARG A 1 97 ? 3.797 -8.950 1.130 1.00 94.31 97 ARG A N 1
ATOM 770 C CA . ARG A 1 97 ? 2.415 -9.391 1.376 1.00 94.31 97 ARG A CA 1
ATOM 771 C C . ARG A 1 97 ? 2.061 -9.528 2.857 1.00 94.31 97 ARG A C 1
ATOM 773 O O . ARG A 1 97 ? 1.102 -8.876 3.263 1.00 94.31 97 ARG A O 1
ATOM 780 N N . PRO A 1 98 ? 2.772 -10.333 3.671 1.00 95.00 98 PRO A N 1
ATOM 781 C CA . PRO A 1 98 ? 2.455 -10.448 5.093 1.00 95.00 98 PRO A CA 1
ATOM 782 C C . PRO A 1 98 ? 2.615 -9.112 5.832 1.00 95.00 98 PRO A C 1
ATOM 784 O O . PRO A 1 98 ? 1.813 -8.808 6.712 1.00 95.00 98 PRO A O 1
ATOM 787 N N . LEU A 1 99 ? 3.590 -8.283 5.439 1.00 95.06 99 LEU A N 1
ATOM 788 C CA . LEU A 1 99 ? 3.783 -6.950 6.012 1.00 95.06 99 LEU A CA 1
ATOM 789 C C . LEU A 1 99 ? 2.569 -6.039 5.775 1.00 95.06 99 LEU A C 1
ATOM 791 O O . LEU A 1 99 ? 2.059 -5.403 6.704 1.00 95.06 99 LEU A O 1
ATOM 795 N N . LEU A 1 100 ? 2.093 -5.981 4.531 1.00 95.94 100 LEU A N 1
ATOM 796 C CA . LEU A 1 100 ? 0.931 -5.174 4.170 1.00 95.94 100 LEU A CA 1
ATOM 797 C C . LEU A 1 100 ? -0.353 -5.727 4.788 1.00 95.94 100 LEU A C 1
ATOM 799 O O . LEU A 1 100 ? -1.167 -4.946 5.274 1.00 95.94 100 LEU A O 1
ATOM 803 N N . ASP A 1 101 ? -0.517 -7.050 4.833 1.00 95.56 101 ASP A N 1
ATOM 804 C CA . ASP A 1 101 ? -1.661 -7.688 5.489 1.00 95.56 101 ASP A CA 1
ATOM 805 C C . ASP A 1 101 ? -1.769 -7.282 6.963 1.00 95.56 101 ASP A C 1
ATOM 807 O O . ASP A 1 101 ? -2.838 -6.855 7.407 1.00 95.56 101 ASP A O 1
ATOM 811 N N . GLN A 1 102 ? -0.655 -7.323 7.698 1.00 96.00 102 GLN A N 1
ATOM 812 C CA . GLN A 1 102 ? -0.621 -6.885 9.091 1.00 96.00 102 GLN A CA 1
ATOM 813 C C . GLN A 1 102 ? -0.947 -5.390 9.225 1.00 96.00 102 GLN A C 1
ATOM 815 O O . GLN A 1 102 ? -1.792 -5.013 10.035 1.00 96.00 102 GLN A O 1
ATOM 820 N N . SER A 1 103 ? -0.354 -4.547 8.377 1.00 96.19 103 SER A N 1
ATOM 821 C CA . SER A 1 103 ? -0.558 -3.090 8.408 1.00 96.19 103 SER A CA 1
ATOM 822 C C . SER A 1 103 ? -2.020 -2.699 8.170 1.00 96.19 103 SER A C 1
ATOM 824 O O . SER A 1 103 ? -2.590 -1.888 8.905 1.00 96.19 103 SER A O 1
ATOM 826 N N . PHE A 1 104 ? -2.662 -3.315 7.172 1.00 96.88 104 PHE A N 1
ATOM 827 C CA . PHE A 1 104 ? -4.078 -3.090 6.894 1.00 96.88 104 PHE A CA 1
ATOM 828 C C . PHE A 1 104 ? -4.968 -3.607 8.028 1.00 96.88 104 PHE A C 1
ATOM 830 O O . PHE A 1 104 ? -5.918 -2.918 8.407 1.00 96.88 104 PHE A O 1
ATOM 837 N N . LYS A 1 105 ? -4.666 -4.776 8.609 1.00 95.88 105 LYS A N 1
ATOM 838 C CA . LYS A 1 105 ? -5.406 -5.305 9.767 1.00 95.88 105 LYS A CA 1
ATOM 839 C C . LYS A 1 105 ? -5.312 -4.384 10.977 1.00 95.88 105 LYS A C 1
ATOM 841 O O . LYS A 1 105 ? -6.338 -4.110 11.601 1.00 95.88 105 LYS A O 1
ATOM 846 N N . ASP A 1 106 ? -4.127 -3.872 11.291 1.00 96.12 106 ASP A N 1
ATOM 847 C CA . ASP A 1 106 ? -3.924 -2.972 12.429 1.00 96.12 106 ASP A CA 1
ATOM 848 C C . ASP A 1 106 ? -4.714 -1.671 12.275 1.00 96.12 106 ASP A C 1
ATOM 850 O O . ASP A 1 106 ? -5.376 -1.229 13.218 1.00 96.12 106 ASP A O 1
ATOM 854 N N . TYR A 1 107 ? -4.724 -1.094 11.072 1.00 96.81 107 TYR A N 1
ATOM 855 C CA . TYR A 1 107 ? -5.512 0.100 10.783 1.00 96.81 107 TYR A CA 1
ATOM 856 C C . TYR A 1 107 ? -7.027 -0.169 10.813 1.00 96.81 107 TYR A C 1
ATOM 858 O O . TYR A 1 107 ? -7.761 0.470 11.574 1.00 96.81 107 TYR A O 1
ATOM 866 N N . PHE A 1 108 ? -7.517 -1.129 10.018 1.00 95.38 108 PHE A N 1
ATOM 867 C CA . PHE A 1 108 ? -8.957 -1.351 9.852 1.00 95.38 108 PHE A CA 1
ATOM 868 C C . PHE A 1 108 ? -9.627 -1.950 11.092 1.00 95.38 108 PHE A C 1
ATOM 870 O O . PHE A 1 108 ? -10.791 -1.642 11.344 1.00 95.38 108 PHE A O 1
ATOM 877 N N . SER A 1 109 ? -8.920 -2.747 11.900 1.00 94.62 109 SER A N 1
ATOM 878 C CA . SER A 1 109 ? -9.461 -3.242 13.176 1.00 94.62 109 SER A CA 1
ATOM 879 C C . SER A 1 109 ? -9.735 -2.098 14.156 1.00 94.62 109 SER A C 1
ATOM 881 O O . SER A 1 109 ? -10.795 -2.053 14.783 1.00 94.62 109 SER A O 1
ATOM 883 N N . ARG A 1 110 ? -8.822 -1.123 14.245 1.00 94.81 110 ARG A N 1
ATOM 884 C CA . ARG A 1 110 ? -8.963 0.051 15.118 1.00 94.81 110 ARG A CA 1
ATOM 885 C C . ARG A 1 110 ? -10.010 1.023 14.610 1.00 94.81 110 ARG A C 1
ATOM 887 O O . ARG A 1 110 ? -10.797 1.528 15.409 1.00 94.81 110 ARG A O 1
ATOM 894 N N . LEU A 1 111 ? -10.045 1.251 13.298 1.00 94.94 111 LEU A N 1
ATOM 895 C CA . LEU A 1 111 ? -11.100 2.042 12.673 1.00 94.94 111 LEU A CA 1
ATOM 896 C C . LEU A 1 111 ? -12.472 1.411 12.931 1.00 94.94 111 LEU A C 1
ATOM 898 O O . LEU A 1 111 ? -13.377 2.094 13.401 1.00 94.94 111 LEU A O 1
ATOM 902 N N . GLY A 1 112 ? -12.606 0.105 12.685 1.00 94.19 112 GLY A N 1
ATOM 903 C CA . GLY A 1 112 ? -13.842 -0.636 12.922 1.00 94.19 112 GLY A CA 1
ATOM 904 C C . GLY A 1 112 ? -14.305 -0.534 14.373 1.00 94.19 112 GLY A C 1
ATOM 905 O O . GLY A 1 112 ? -15.462 -0.209 14.620 1.00 94.19 112 GLY A O 1
ATOM 906 N N . TYR A 1 113 ? -13.392 -0.709 15.333 1.00 93.50 113 TYR A N 1
ATOM 907 C CA . TYR A 1 113 ? -13.697 -0.541 16.755 1.00 93.50 113 TYR A CA 1
ATOM 908 C C . TYR A 1 113 ? -14.171 0.880 17.098 1.00 93.50 113 TYR A C 1
ATOM 910 O O . TYR A 1 113 ? -15.146 1.045 17.830 1.00 93.50 113 TYR A O 1
ATOM 918 N N . ALA A 1 114 ? -13.510 1.913 16.568 1.00 91.50 114 ALA A N 1
ATOM 919 C CA . ALA A 1 114 ? -13.896 3.302 16.811 1.00 91.50 114 ALA A CA 1
ATOM 920 C C . ALA A 1 114 ? -15.295 3.620 16.250 1.00 91.50 114 ALA A C 1
ATOM 922 O O . ALA A 1 114 ? -16.097 4.266 16.926 1.00 91.50 114 ALA A O 1
ATOM 923 N N . VAL A 1 115 ? -15.605 3.124 15.048 1.00 92.31 115 VAL A N 1
ATOM 924 C CA . VAL A 1 115 ? -16.916 3.297 14.401 1.00 92.31 115 VAL A CA 1
ATOM 925 C C . VAL A 1 115 ? -18.015 2.543 15.151 1.00 92.31 115 VAL A C 1
ATOM 927 O O . VAL A 1 115 ? -19.097 3.092 15.365 1.00 92.31 115 VAL A O 1
ATOM 930 N N . ASP A 1 116 ? -17.747 1.314 15.593 1.00 92.56 116 ASP A N 1
ATOM 931 C CA . ASP A 1 116 ? -18.698 0.515 16.372 1.00 92.56 116 ASP A CA 1
ATOM 932 C C . ASP A 1 116 ? -19.022 1.198 17.709 1.00 92.56 116 ASP A C 1
ATOM 934 O O . ASP A 1 116 ? -20.184 1.437 18.038 1.00 92.56 116 ASP A O 1
ATOM 938 N N . LYS A 1 117 ? -17.992 1.662 18.429 1.00 87.00 117 LYS A N 1
ATOM 939 C CA . LYS A 1 117 ? -18.169 2.430 19.669 1.00 87.00 117 LYS A CA 1
ATOM 940 C C . LYS A 1 117 ? -18.949 3.723 19.466 1.00 87.00 117 LYS A C 1
ATOM 942 O O . LYS A 1 117 ? -19.760 4.060 20.319 1.00 87.00 117 LYS A O 1
ATOM 947 N N . GLN A 1 118 ? -18.740 4.433 18.360 1.00 81.75 118 GLN A N 1
ATOM 948 C CA . GLN A 1 118 ? -19.519 5.631 18.044 1.00 81.75 118 GLN A CA 1
ATOM 949 C C . GLN A 1 118 ? -20.988 5.298 17.740 1.00 81.75 118 GLN A C 1
ATOM 951 O O . GLN A 1 118 ? -21.879 6.080 18.070 1.00 81.75 118 GLN A O 1
ATOM 956 N N . SER A 1 119 ? -21.244 4.141 17.129 1.00 74.44 119 SER A N 1
ATOM 957 C CA . SER A 1 119 ? -22.589 3.679 16.773 1.00 74.44 119 SER A CA 1
ATOM 958 C C . SER A 1 119 ? -23.413 3.262 17.996 1.00 74.44 119 SER A C 1
ATOM 960 O O . SER A 1 119 ? -24.627 3.416 17.979 1.00 74.44 119 SER A O 1
ATOM 962 N N . LEU A 1 120 ? -22.757 2.801 19.067 1.00 63.91 120 LEU A N 1
ATOM 963 C CA . LEU A 1 120 ? -23.371 2.436 20.354 1.00 63.91 120 LEU A CA 1
ATOM 964 C C . LEU A 1 120 ? -23.676 3.632 21.276 1.00 63.91 120 LEU A C 1
ATOM 966 O O . LEU A 1 120 ? -24.266 3.448 22.337 1.00 63.91 120 LEU A O 1
ATOM 970 N N . VAL A 1 121 ? -23.233 4.840 20.914 1.00 55.94 121 VAL A N 1
ATOM 971 C CA . VAL A 1 121 ? -23.436 6.081 21.692 1.00 55.94 121 VAL A CA 1
ATOM 972 C C . VAL A 1 121 ? -24.536 6.962 21.063 1.00 55.94 121 VAL A C 1
ATOM 974 O O . VAL A 1 121 ? -24.755 8.094 21.492 1.00 55.94 121 VAL A O 1
ATOM 977 N N . LYS A 1 122 ? -25.251 6.445 20.057 1.00 47.97 122 LYS A N 1
ATOM 978 C CA . LYS A 1 122 ? -26.477 7.036 19.501 1.00 47.97 122 LYS A CA 1
ATOM 979 C C . LYS A 1 122 ? -27.704 6.288 19.999 1.00 47.97 122 LYS A C 1
ATOM 981 O O . LYS A 1 122 ? -28.718 6.978 20.231 1.00 47.97 122 LYS A O 1
#

Foldseek 3Di:
DPDPDPDDPDVLVVLVVQLLCLLAHDPPDPHGDPLLVLQVVLCVVVVHDDLNDSVNSVLLLVLLLQVPDPDDDCVNHDDCCNDPVNVSVNHDDDPSRVSNNVSCCVNVVVVVVVVVVVVVVD

Radius of gyration: 15.95 Å; Cα contacts (8 Å, |Δi|>4): 109; chains: 1; bounding box: 41×37×43 Å

Solvent-accessible surface area (backbone atoms only — not comparable to full-atom values): 7066 Å² total; per-residue (Å²): 130,89,72,93,64,80,84,68,94,43,75,68,49,55,35,48,52,52,33,49,46,62,58,48,21,37,88,99,47,93,47,66,11,70,31,44,51,33,10,46,50,48,15,63,77,67,76,51,88,52,48,53,36,69,71,46,44,51,48,34,47,51,45,52,39,55,66,70,42,91,74,82,48,78,88,79,49,77,54,80,82,75,38,75,57,39,73,60,46,41,44,62,56,76,75,51,41,65,54,46,39,51,32,51,48,60,32,51,53,52,50,50,50,53,54,52,57,57,62,75,75,110

Sequence (122 aa):
MLQNFQVIEHPLNAYLESCYQNIFLKPHSDELSDSFVRSSVADKALNTFYYAQPQEVCARAFEAFIQDQPLKNALLVRGTKLSGEAKLGVYPRGEERPLLDQSFKDYFSRLGYAVDKQSLVK

Mean predicted aligned error: 6.1 Å

pLDDT: mean 87.18, std 13.31, range [41.25, 97.25]